Protein AF-A0A060SY91-F1 (afdb_monomer)

Secondary structure (DSSP, 8-state):
------PPPP-PPPP-------------TT---HHHHHHHHHHHHHHHHHH--SPPHHHHHHHHHHHHHHHS--HHHHHHHS------------PPP---SS----HHHHHHHHHHHHHHHHHHHH-HHHHH-HHHHHHHHHHHHSPPPHHHHHHHTT--

pLDDT: mean 75.9, std 13.78, range [42.28, 97.44]

Organism: Blastobotrys adeninivorans (NCBI:txid409370)

Foldseek 3Di:
DDDDDDDDDDDDDDDDDDDDDDDDDDDPPPPCDPVNVVVVVVVVVVVCCVVCVDDPPVRVVVVVVVVVVVVPPDVVVVVVPDPDDDDDDDDDDDDDPDDPPDDPPDPVVVVVVVVVVVVVVVVQCPDPVCVVPVVVVVVVVCVVPDDDDPVVVVVVVVPD

Structure (mmCIF, N/CA/C/O backbone):
data_AF-A0A060SY91-F1
#
_entry.id   AF-A0A060SY91-F1
#
loop_
_atom_site.group_PDB
_atom_site.id
_atom_site.type_symbol
_atom_site.label_atom_id
_atom_site.label_alt_id
_atom_site.label_comp_id
_atom_site.label_asym_id
_atom_site.label_entity_id
_atom_site.label_seq_id
_atom_site.pdbx_PDB_ins_code
_atom_site.Cartn_x
_atom_site.Cartn_y
_atom_site.Cartn_z
_atom_site.occupancy
_atom_site.B_iso_or_equiv
_atom_site.auth_seq_id
_atom_site.auth_comp_id
_atom_site.auth_asym_id
_atom_site.auth_atom_id
_atom_site.pdbx_PDB_model_num
ATOM 1 N N . MET A 1 1 ? 50.377 -2.287 -35.245 1.00 53.62 1 MET A N 1
ATOM 2 C CA . MET A 1 1 ? 49.994 -3.631 -35.733 1.00 53.62 1 MET A CA 1
ATOM 3 C C . MET A 1 1 ? 48.732 -3.513 -36.574 1.00 53.62 1 MET A C 1
ATOM 5 O O . MET A 1 1 ? 47.717 -3.080 -36.046 1.00 53.62 1 MET A O 1
ATOM 9 N N . ALA A 1 2 ? 48.807 -3.809 -37.874 1.00 53.00 2 ALA A N 1
ATOM 10 C CA . ALA A 1 2 ? 47.674 -3.697 -38.799 1.00 53.00 2 ALA A CA 1
ATOM 11 C C . ALA A 1 2 ? 46.870 -5.016 -38.864 1.00 53.00 2 ALA A C 1
ATOM 13 O O . ALA A 1 2 ? 47.478 -6.087 -38.797 1.00 53.00 2 ALA A O 1
ATOM 14 N N . PRO A 1 3 ? 45.529 -4.985 -38.992 1.00 59.88 3 PRO A N 1
ATOM 15 C CA . PRO A 1 3 ? 44.727 -6.204 -39.026 1.00 59.88 3 PRO A CA 1
ATOM 16 C C . PRO A 1 3 ? 44.742 -6.875 -40.411 1.00 59.88 3 PRO A C 1
ATOM 18 O O . PRO A 1 3 ? 44.497 -6.239 -41.436 1.00 59.88 3 PRO A O 1
ATOM 21 N N . LEU A 1 4 ? 44.973 -8.194 -40.432 1.00 60.56 4 LEU A N 1
ATOM 22 C CA . LEU A 1 4 ? 44.868 -9.037 -41.627 1.00 60.56 4 LEU A CA 1
ATOM 23 C C . LEU A 1 4 ? 43.402 -9.217 -42.055 1.00 60.56 4 LEU A C 1
ATOM 25 O O . LEU A 1 4 ? 42.620 -9.908 -41.398 1.00 60.56 4 LEU A O 1
ATOM 29 N N . ILE A 1 5 ? 43.043 -8.653 -43.207 1.00 65.50 5 ILE A N 1
ATOM 30 C CA . ILE A 1 5 ? 41.734 -8.840 -43.842 1.00 65.50 5 ILE A CA 1
ATOM 31 C C . ILE A 1 5 ? 41.766 -10.133 -44.673 1.00 65.50 5 ILE A C 1
ATOM 33 O O . ILE A 1 5 ? 42.375 -10.193 -45.740 1.00 65.50 5 ILE A O 1
ATOM 37 N N . ARG A 1 6 ? 41.091 -11.191 -44.200 1.00 63.88 6 ARG A N 1
ATOM 38 C CA . ARG A 1 6 ? 40.909 -12.441 -44.963 1.00 63.88 6 ARG A CA 1
ATOM 39 C C . ARG A 1 6 ? 39.908 -12.231 -46.105 1.00 63.88 6 ARG A C 1
ATOM 41 O O . ARG A 1 6 ? 38.703 -12.149 -45.870 1.00 63.88 6 ARG A O 1
ATOM 48 N N . LYS A 1 7 ? 40.401 -12.206 -47.346 1.00 63.91 7 LYS A N 1
ATOM 49 C CA . LYS A 1 7 ? 39.574 -12.264 -48.561 1.00 63.91 7 LYS A CA 1
ATOM 50 C C . LYS A 1 7 ? 38.962 -13.665 -48.698 1.00 63.91 7 LYS A C 1
ATOM 52 O O . LYS A 1 7 ? 39.685 -14.659 -48.724 1.00 63.91 7 LYS A O 1
ATOM 57 N N . LYS A 1 8 ? 37.632 -13.760 -48.772 1.00 62.84 8 LYS A N 1
ATOM 58 C CA . LYS A 1 8 ? 36.928 -15.015 -49.081 1.00 62.84 8 LYS A CA 1
ATOM 59 C C . LYS A 1 8 ? 36.939 -15.226 -50.596 1.00 62.84 8 LYS A C 1
ATOM 61 O O . LYS A 1 8 ? 36.469 -14.361 -51.326 1.00 62.84 8 LYS A O 1
ATOM 66 N N . LYS A 1 9 ? 37.469 -16.364 -51.054 1.00 62.25 9 LYS A N 1
ATOM 67 C CA . LYS A 1 9 ? 37.333 -16.817 -52.446 1.00 62.25 9 LYS A CA 1
ATOM 68 C C . LYS A 1 9 ? 35.871 -17.201 -52.704 1.00 62.25 9 LYS A C 1
ATOM 70 O O . LYS A 1 9 ? 35.284 -17.922 -51.897 1.00 62.25 9 LYS A O 1
ATOM 75 N N . ALA A 1 10 ? 35.302 -16.711 -53.802 1.00 58.47 10 ALA A N 1
ATOM 76 C CA . ALA A 1 10 ? 34.011 -17.168 -54.301 1.00 58.47 10 ALA A CA 1
ATOM 77 C C . ALA A 1 10 ? 34.164 -18.602 -54.831 1.00 58.47 10 ALA A C 1
ATOM 79 O O . ALA A 1 10 ? 35.148 -18.916 -55.502 1.00 58.47 10 ALA A O 1
ATOM 80 N N . ARG A 1 11 ? 33.230 -19.485 -54.475 1.00 55.44 11 ARG A N 1
ATOM 81 C CA . ARG A 1 11 ? 33.157 -20.854 -54.988 1.00 55.44 11 ARG A CA 1
ATOM 82 C C . ARG A 1 11 ? 32.346 -20.785 -56.280 1.00 55.44 11 ARG A C 1
ATOM 84 O O . ARG A 1 11 ? 31.170 -20.462 -56.204 1.00 55.44 11 ARG A O 1
ATOM 91 N N . ALA A 1 12 ? 32.996 -21.011 -57.418 1.00 60.47 12 ALA A N 1
ATOM 92 C CA . ALA A 1 12 ? 32.330 -21.111 -58.711 1.00 60.47 12 ALA A CA 1
ATOM 93 C C . ALA A 1 12 ? 31.481 -22.390 -58.777 1.00 60.47 12 ALA A C 1
ATOM 95 O O . ALA A 1 12 ? 31.844 -23.420 -58.194 1.00 60.47 12 ALA A O 1
ATOM 96 N N . ASP A 1 13 ? 30.346 -22.260 -59.451 1.00 52.91 13 ASP A N 1
ATOM 97 C CA . ASP A 1 13 ? 29.260 -23.224 -59.537 1.00 52.91 13 ASP A CA 1
ATOM 98 C C . ASP A 1 13 ? 29.695 -24.533 -60.205 1.00 52.91 13 ASP A C 1
ATOM 100 O O . ASP A 1 13 ? 30.381 -24.548 -61.227 1.00 52.91 13 ASP A O 1
ATOM 104 N N . LYS A 1 14 ? 29.304 -25.654 -59.590 1.00 54.59 14 LYS A N 1
ATOM 105 C CA . LYS A 1 14 ? 29.418 -26.978 -60.201 1.00 54.59 14 LYS A CA 1
ATOM 106 C C . LYS A 1 14 ? 28.212 -27.183 -61.108 1.00 54.59 14 LYS A C 1
ATOM 108 O O . LYS A 1 14 ? 27.078 -27.089 -60.653 1.00 54.59 14 LYS A O 1
ATOM 113 N N . THR A 1 15 ? 28.511 -27.482 -62.361 1.00 53.88 15 THR A N 1
ATOM 114 C CA . THR A 1 15 ? 27.600 -27.918 -63.412 1.00 53.88 15 THR A CA 1
ATOM 115 C C . THR A 1 15 ? 26.761 -29.123 -62.980 1.00 53.88 15 THR A C 1
ATOM 117 O O . THR A 1 15 ? 27.257 -30.060 -62.349 1.00 53.88 15 THR A O 1
ATOM 120 N N . GLU A 1 16 ? 25.475 -29.068 -63.321 1.00 56.12 16 GLU A N 1
ATOM 121 C CA . GLU A 1 16 ? 24.485 -30.115 -63.091 1.00 56.12 16 GLU A CA 1
ATOM 122 C C . GLU A 1 16 ? 24.788 -31.333 -63.974 1.00 56.12 16 GLU A C 1
ATOM 124 O O . GLU A 1 16 ? 24.732 -31.263 -65.199 1.00 56.12 16 GLU A O 1
ATOM 129 N N . ALA A 1 17 ? 25.109 -32.461 -63.343 1.00 54.09 17 ALA A N 1
ATOM 130 C CA . ALA A 1 17 ? 25.044 -33.776 -63.964 1.00 54.09 17 ALA A CA 1
ATOM 131 C C . ALA A 1 17 ? 23.906 -34.545 -63.285 1.00 54.09 17 ALA A C 1
ATOM 133 O O . ALA A 1 17 ? 23.862 -34.639 -62.056 1.00 54.09 17 ALA A O 1
ATOM 134 N N . ALA A 1 18 ? 22.970 -35.038 -64.094 1.00 58.75 18 ALA A N 1
ATOM 135 C CA . ALA A 1 18 ? 21.748 -35.704 -63.667 1.00 58.75 18 ALA A CA 1
ATOM 136 C C . ALA A 1 18 ? 22.038 -36.944 -62.801 1.00 58.75 18 ALA A C 1
ATOM 138 O O . ALA A 1 18 ? 22.667 -37.900 -63.252 1.00 58.75 18 ALA A O 1
ATOM 139 N N . VAL A 1 19 ? 21.543 -36.927 -61.561 1.00 62.78 19 VAL A N 1
ATOM 140 C CA . VAL A 1 19 ? 21.508 -38.076 -60.643 1.00 62.78 19 VAL A CA 1
ATOM 141 C C . VAL A 1 19 ? 20.036 -38.479 -60.473 1.00 62.78 19 VAL A C 1
ATOM 143 O O . VAL A 1 19 ? 19.207 -37.590 -60.265 1.00 62.78 19 VAL A O 1
ATOM 146 N N . PRO A 1 20 ? 19.672 -39.772 -60.582 1.00 60.09 20 PRO A N 1
ATOM 147 C CA . PRO A 1 20 ? 18.279 -40.206 -60.495 1.00 60.09 20 PRO A CA 1
ATOM 148 C C . PRO A 1 20 ? 17.673 -39.909 -59.117 1.00 60.09 20 PRO A C 1
ATOM 150 O O . PRO A 1 20 ? 18.327 -40.046 -58.081 1.00 60.09 20 PRO A O 1
ATOM 153 N N . ALA A 1 21 ? 16.408 -39.486 -59.127 1.00 59.88 21 ALA A N 1
ATOM 154 C CA . ALA A 1 21 ? 15.663 -39.022 -57.965 1.00 59.88 21 ALA A CA 1
ATOM 155 C C . ALA A 1 21 ? 15.479 -40.129 -56.912 1.00 59.88 21 ALA A C 1
ATOM 157 O O . ALA A 1 21 ? 14.657 -41.029 -57.067 1.00 59.88 21 ALA A O 1
ATOM 158 N N .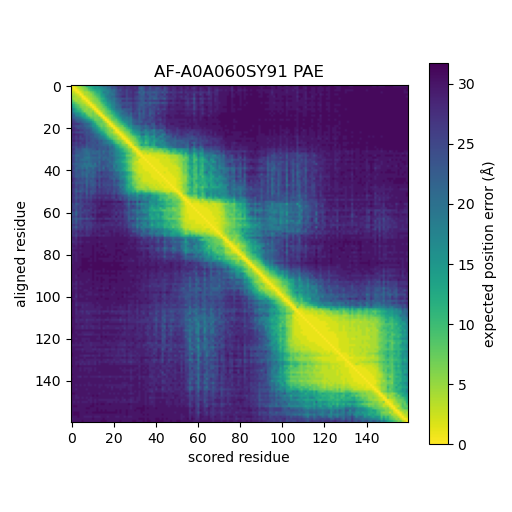 VAL A 1 22 ? 16.216 -40.025 -55.807 1.00 69.50 22 VAL A N 1
ATOM 159 C CA . VAL A 1 22 ? 15.911 -40.742 -54.563 1.00 69.50 22 VAL A CA 1
ATOM 160 C C . VAL A 1 22 ? 14.901 -39.893 -53.778 1.00 69.50 22 VAL A C 1
ATOM 162 O O . VAL A 1 22 ? 15.152 -38.696 -53.605 1.00 69.50 22 VAL A O 1
ATOM 165 N N . PRO A 1 23 ? 13.772 -40.449 -53.296 1.00 64.38 23 PRO A N 1
ATOM 166 C CA . PRO A 1 23 ? 12.808 -39.687 -52.509 1.00 64.38 23 PRO A CA 1
ATOM 167 C C . PRO A 1 23 ? 13.458 -39.230 -51.198 1.00 64.38 23 PRO A C 1
ATOM 169 O O . PRO A 1 23 ? 13.796 -40.038 -50.332 1.00 64.38 23 PRO A O 1
ATOM 172 N N . SER A 1 24 ? 13.670 -37.920 -51.062 1.00 63.12 24 SER A N 1
ATOM 173 C CA . SER A 1 24 ? 14.211 -37.324 -49.847 1.00 63.12 24 SER A CA 1
ATOM 174 C C . SER A 1 24 ? 13.142 -37.327 -48.755 1.00 63.12 24 SER A C 1
ATOM 176 O O . SER A 1 24 ? 12.049 -36.784 -48.910 1.00 63.12 24 SER A O 1
ATOM 178 N N . LEU A 1 25 ? 13.457 -37.963 -47.626 1.00 68.56 25 LEU A N 1
ATOM 179 C CA . LEU A 1 25 ? 12.655 -37.846 -46.412 1.00 68.56 25 LEU A CA 1
ATOM 180 C C . LEU A 1 25 ? 12.572 -36.364 -45.991 1.00 68.56 25 LEU A C 1
ATOM 182 O O . LEU A 1 25 ? 13.567 -35.640 -46.119 1.00 68.56 25 LEU A O 1
ATOM 186 N N . PRO A 1 26 ? 11.424 -35.892 -45.471 1.00 60.69 26 PRO A N 1
ATOM 187 C CA . PRO A 1 26 ? 11.251 -34.501 -45.077 1.00 60.69 26 PRO A CA 1
ATOM 188 C C . PRO A 1 26 ? 12.141 -34.175 -43.871 1.00 60.69 26 PRO A C 1
ATOM 190 O O . PRO A 1 26 ? 11.808 -34.463 -42.722 1.00 60.69 26 PRO A O 1
ATOM 193 N N . PHE A 1 27 ? 13.290 -33.548 -44.121 1.00 59.44 27 PHE A N 1
ATOM 194 C CA . PHE A 1 27 ? 14.077 -32.929 -43.060 1.00 59.44 27 PHE A CA 1
ATOM 195 C C . PHE A 1 27 ? 13.276 -31.754 -42.470 1.00 59.44 27 PHE A C 1
ATOM 197 O O . PHE A 1 27 ? 12.788 -30.917 -43.234 1.00 59.44 27 PHE A O 1
ATOM 204 N N . PRO A 1 28 ? 13.147 -31.632 -41.134 1.00 59.06 28 PRO A N 1
ATOM 205 C CA . PRO A 1 28 ? 12.462 -30.503 -40.522 1.00 59.06 28 PRO A CA 1
ATOM 206 C C . PRO A 1 28 ? 13.227 -29.211 -40.836 1.00 59.06 28 PRO A C 1
ATOM 208 O O . PRO A 1 28 ? 14.275 -28.919 -40.259 1.00 59.06 28 PRO A O 1
ATOM 211 N N . SER A 1 29 ? 12.680 -28.410 -41.748 1.00 57.16 29 SER A N 1
ATOM 212 C CA . SER A 1 29 ? 13.234 -27.151 -42.270 1.00 57.16 29 SER A CA 1
ATOM 213 C C . SER A 1 29 ? 13.256 -25.995 -41.252 1.00 57.16 29 SER A C 1
ATOM 215 O O . SER A 1 29 ? 13.446 -24.835 -41.609 1.00 57.16 29 SER A O 1
ATOM 217 N N . GLY A 1 30 ? 13.103 -26.290 -39.959 1.00 62.12 30 GLY A N 1
ATOM 218 C CA . GLY A 1 30 ? 12.927 -25.305 -38.892 1.00 62.12 30 GLY A CA 1
ATOM 219 C C . GLY A 1 30 ? 14.184 -24.944 -38.096 1.00 62.12 30 GLY A C 1
ATOM 220 O O . GLY A 1 30 ? 14.071 -24.286 -37.060 1.00 62.12 30 GLY A O 1
ATOM 221 N N . GLN A 1 31 ? 15.388 -25.367 -38.498 1.00 69.44 31 GLN A N 1
ATOM 222 C CA . GLN A 1 31 ? 16.590 -25.036 -37.725 1.00 69.44 31 GLN A CA 1
ATOM 223 C C . GLN A 1 31 ? 16.999 -23.573 -37.929 1.00 69.44 31 GLN A C 1
ATOM 225 O O . GLN A 1 31 ? 17.728 -23.217 -38.853 1.00 69.44 31 GLN A O 1
ATOM 230 N N . VAL A 1 32 ? 16.551 -22.707 -37.015 1.00 73.56 32 VAL A N 1
ATOM 231 C CA . VAL A 1 32 ? 16.955 -21.297 -36.969 1.00 73.56 32 VAL A CA 1
ATOM 232 C C . VAL A 1 32 ? 18.480 -21.215 -36.875 1.00 73.56 32 VAL A C 1
ATOM 234 O O . VAL A 1 32 ? 19.082 -21.572 -35.854 1.00 73.56 32 VAL A O 1
ATOM 237 N N . THR A 1 33 ? 19.111 -20.732 -37.945 1.00 84.75 33 THR A N 1
ATOM 238 C CA . THR A 1 33 ? 20.571 -20.644 -38.030 1.00 84.75 33 THR A CA 1
ATOM 239 C C . THR A 1 33 ? 21.131 -19.737 -36.932 1.00 84.75 33 THR A C 1
ATOM 241 O O . THR A 1 33 ? 20.486 -18.789 -36.473 1.00 84.75 33 THR A O 1
ATOM 244 N N . LYS A 1 34 ? 22.382 -19.979 -36.510 1.00 87.12 34 LYS A N 1
ATOM 245 C CA . LYS A 1 34 ? 23.072 -19.102 -35.541 1.00 87.12 34 LYS A CA 1
ATOM 246 C C . LYS A 1 34 ? 23.092 -17.637 -36.006 1.00 87.12 34 LYS A C 1
ATOM 248 O O . LYS A 1 34 ? 22.998 -16.737 -35.173 1.00 87.12 34 LYS A O 1
ATOM 253 N N . LYS A 1 35 ? 23.174 -17.408 -37.324 1.00 88.06 35 LYS A N 1
ATOM 254 C CA . LYS A 1 35 ? 23.105 -16.078 -37.946 1.00 88.06 35 LYS A CA 1
ATOM 255 C C . LYS A 1 35 ? 21.735 -15.431 -37.718 1.00 88.06 35 LYS A C 1
ATOM 257 O O . LYS A 1 35 ? 21.688 -14.349 -37.141 1.00 88.06 35 LYS A O 1
ATOM 262 N N . ALA A 1 36 ? 20.649 -16.139 -38.027 1.00 85.94 36 ALA A N 1
ATOM 263 C CA . ALA A 1 36 ? 19.286 -15.659 -37.794 1.00 85.94 36 ALA A CA 1
ATOM 264 C C . ALA A 1 36 ? 19.013 -15.368 -36.305 1.00 85.94 36 ALA A C 1
ATOM 266 O O . ALA A 1 36 ? 18.450 -14.330 -35.967 1.00 85.94 36 ALA A O 1
ATOM 267 N N . LYS A 1 37 ? 19.503 -16.212 -35.380 1.00 89.75 37 LYS A N 1
ATOM 268 C CA . LYS A 1 37 ? 19.396 -15.950 -33.927 1.00 89.75 37 LYS A CA 1
ATOM 269 C C . LYS A 1 37 ? 20.145 -14.684 -33.500 1.00 89.75 37 LYS A C 1
ATOM 271 O O . LYS A 1 37 ? 19.698 -13.979 -32.598 1.00 89.75 37 LYS A O 1
ATOM 276 N N . ARG A 1 38 ? 21.304 -14.403 -34.104 1.00 87.75 38 ARG A N 1
ATOM 277 C CA . ARG A 1 38 ? 22.094 -13.199 -33.805 1.00 87.75 38 ARG A CA 1
ATOM 278 C C . ARG A 1 38 ? 21.414 -11.941 -34.339 1.00 87.75 38 ARG A C 1
ATOM 280 O O . ARG A 1 38 ? 21.390 -10.936 -33.635 1.00 87.75 38 ARG A O 1
ATOM 287 N N . GLU A 1 39 ? 20.859 -12.013 -3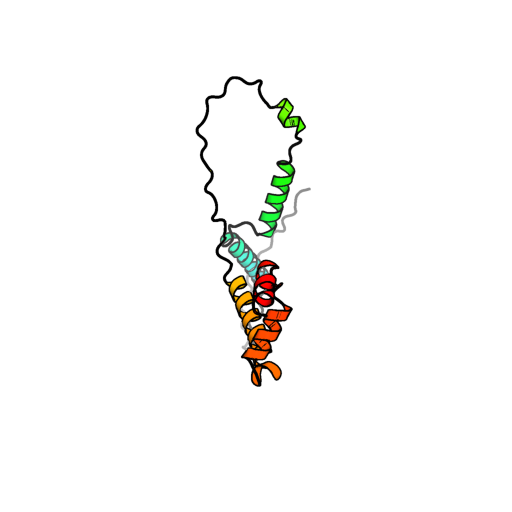5.541 1.00 90.00 39 GLU A N 1
ATOM 288 C CA . GLU A 1 39 ? 20.108 -10.918 -36.158 1.00 90.00 39 GLU A CA 1
ATOM 289 C C . GLU A 1 39 ? 18.830 -10.619 -35.372 1.00 90.00 39 GLU A C 1
ATOM 291 O O . GLU A 1 39 ? 18.634 -9.478 -34.978 1.00 90.00 39 GLU A O 1
ATOM 296 N N . ALA A 1 40 ? 18.051 -11.634 -34.990 1.00 88.06 40 ALA A N 1
ATOM 297 C CA . ALA A 1 40 ? 16.864 -11.458 -34.149 1.00 88.06 40 ALA A CA 1
ATOM 298 C C . ALA A 1 40 ? 17.179 -10.817 -32.782 1.00 88.06 40 ALA A C 1
ATOM 300 O O . ALA A 1 40 ? 16.425 -9.988 -32.277 1.00 88.06 40 ALA A O 1
ATOM 301 N N . LYS A 1 41 ? 18.321 -11.166 -32.171 1.00 91.81 41 LYS A N 1
ATOM 302 C CA . LYS A 1 41 ? 18.770 -10.529 -30.922 1.00 91.81 41 LYS A CA 1
ATOM 303 C C . LYS A 1 41 ? 19.180 -9.071 -31.128 1.00 91.81 41 LYS A C 1
ATOM 305 O O . LYS A 1 41 ? 18.894 -8.239 -30.270 1.00 91.81 41 LYS A O 1
ATOM 310 N N . SER A 1 42 ? 19.867 -8.756 -32.228 1.00 90.62 42 SER A N 1
ATOM 311 C CA . SER A 1 42 ? 20.325 -7.389 -32.496 1.00 90.62 42 SER A CA 1
ATOM 312 C C . SER A 1 42 ? 19.165 -6.465 -32.867 1.00 90.62 42 SER A C 1
ATOM 314 O O . SER A 1 42 ? 19.127 -5.327 -32.400 1.00 90.62 42 SER A O 1
ATOM 316 N N . THR A 1 43 ? 18.190 -6.960 -33.632 1.00 89.06 43 THR A N 1
ATOM 317 C CA . THR A 1 43 ? 16.973 -6.220 -33.974 1.00 89.06 43 THR A CA 1
ATOM 318 C C . THR A 1 43 ? 16.122 -5.983 -32.734 1.00 89.06 43 THR A C 1
ATOM 320 O O . THR A 1 43 ? 15.799 -4.833 -32.463 1.00 89.06 43 THR A O 1
ATOM 323 N N . ALA A 1 44 ? 15.879 -7.007 -31.907 1.00 86.62 44 ALA A N 1
ATOM 324 C CA . ALA A 1 44 ? 15.134 -6.868 -30.652 1.00 86.62 44 ALA A CA 1
ATOM 325 C C . ALA A 1 44 ? 15.781 -5.881 -29.663 1.00 86.62 44 ALA A C 1
ATOM 327 O O . ALA A 1 44 ? 15.097 -5.227 -28.877 1.00 86.62 44 ALA A O 1
ATOM 328 N N . PHE A 1 45 ? 17.111 -5.766 -29.668 1.00 84.56 45 PHE A N 1
ATOM 329 C CA . PHE A 1 45 ? 17.808 -4.771 -28.857 1.00 84.56 45 PHE A CA 1
ATOM 330 C C . PHE A 1 45 ? 17.651 -3.352 -29.422 1.00 84.56 45 PHE A C 1
ATOM 332 O O . PHE A 1 45 ? 17.392 -2.415 -28.669 1.00 84.56 45 PHE A O 1
ATOM 339 N N . ARG A 1 46 ? 17.764 -3.190 -30.745 1.00 85.00 46 ARG A N 1
ATOM 340 C CA . ARG A 1 46 ? 17.587 -1.898 -31.425 1.00 85.00 46 ARG A CA 1
ATOM 341 C C . ARG A 1 46 ? 16.157 -1.374 -31.315 1.00 85.00 46 ARG A C 1
ATOM 343 O O . ARG A 1 46 ? 15.990 -0.190 -31.048 1.00 85.00 46 ARG A O 1
ATOM 350 N N . THR A 1 47 ? 15.149 -2.236 -31.441 1.00 83.12 47 THR A N 1
ATOM 351 C CA . THR A 1 47 ? 13.743 -1.852 -31.243 1.00 83.12 47 THR A CA 1
ATOM 352 C C . THR A 1 47 ? 13.491 -1.419 -29.804 1.00 83.12 47 THR A C 1
ATOM 354 O O . THR A 1 47 ? 12.930 -0.354 -29.588 1.00 83.12 47 THR A O 1
ATOM 357 N N . ARG A 1 48 ? 14.024 -2.144 -28.809 1.00 78.56 48 ARG A N 1
ATOM 358 C CA . ARG A 1 48 ? 13.930 -1.734 -27.396 1.00 78.56 48 ARG A CA 1
ATOM 359 C C . ARG A 1 48 ? 14.559 -0.371 -27.116 1.00 78.56 48 ARG A C 1
ATOM 361 O O . ARG A 1 48 ? 14.030 0.347 -26.273 1.00 78.56 48 ARG A O 1
ATOM 368 N N . LEU A 1 49 ? 15.667 -0.031 -27.777 1.00 75.19 49 LEU A N 1
ATOM 369 C CA . LEU A 1 49 ? 16.299 1.289 -27.662 1.00 75.19 49 LEU A CA 1
ATOM 370 C C . LEU A 1 49 ? 15.512 2.385 -28.392 1.00 75.19 49 LEU A C 1
ATOM 372 O O . LEU A 1 49 ? 15.443 3.503 -27.894 1.00 75.19 49 LEU A O 1
ATOM 376 N N . ALA A 1 50 ? 14.920 2.071 -29.546 1.00 75.69 50 ALA A N 1
ATOM 377 C CA . ALA A 1 50 ? 14.104 3.011 -30.309 1.00 75.69 50 ALA A CA 1
ATOM 378 C C . ALA A 1 50 ? 12.767 3.317 -29.609 1.00 75.69 50 ALA A C 1
ATOM 380 O O . ALA A 1 50 ? 12.360 4.473 -29.548 1.00 75.69 50 ALA A O 1
ATOM 381 N N . GLU A 1 51 ? 12.119 2.301 -29.034 1.00 72.50 51 GLU A N 1
ATOM 382 C CA . GLU A 1 51 ? 10.857 2.429 -28.292 1.00 72.50 51 GLU A CA 1
ATOM 383 C C . GLU A 1 51 ? 11.062 3.042 -26.903 1.00 72.50 51 GLU A C 1
ATOM 385 O O . GLU A 1 51 ? 10.244 3.829 -26.435 1.00 72.50 51 GLU A O 1
ATOM 390 N N . ASN A 1 52 ? 12.177 2.725 -26.237 1.00 63.75 52 ASN A N 1
ATOM 391 C CA . ASN A 1 52 ? 12.522 3.306 -24.944 1.00 63.75 52 ASN A CA 1
ATOM 392 C C . ASN A 1 52 ? 13.635 4.341 -25.109 1.00 63.75 52 ASN A C 1
ATOM 394 O O . ASN A 1 52 ? 14.741 4.168 -24.600 1.00 63.75 52 ASN A O 1
ATOM 398 N N . GLN A 1 53 ? 13.303 5.474 -25.735 1.00 64.50 53 GLN A N 1
ATOM 399 C CA . GLN A 1 53 ? 14.134 6.687 -25.661 1.00 64.50 53 GLN A CA 1
ATOM 400 C C . GLN A 1 53 ? 14.294 7.197 -24.214 1.00 64.50 53 GLN A C 1
ATOM 402 O O . GLN A 1 53 ? 15.132 8.051 -23.924 1.00 64.50 53 GLN A O 1
ATOM 407 N N . SER A 1 54 ? 13.497 6.668 -23.278 1.00 69.25 54 SER A N 1
ATOM 408 C CA . SER A 1 54 ? 13.610 6.969 -21.858 1.00 69.25 54 SER A CA 1
ATOM 409 C C . SER A 1 54 ? 14.679 6.103 -21.182 1.00 69.25 54 SER A C 1
ATOM 411 O O . SER A 1 54 ? 14.673 4.872 -21.224 1.00 69.25 54 SER A O 1
ATOM 413 N N . ILE A 1 55 ? 15.616 6.780 -20.524 1.00 72.56 55 ILE A N 1
ATOM 414 C CA . ILE A 1 55 ? 16.653 6.182 -19.685 1.00 72.56 55 ILE A CA 1
ATOM 415 C C . ILE A 1 55 ? 16.008 5.198 -18.695 1.00 72.56 55 ILE A C 1
ATOM 417 O O . ILE A 1 55 ? 15.022 5.520 -18.028 1.00 72.56 55 ILE A O 1
ATOM 421 N N . SER A 1 56 ? 16.588 4.001 -18.547 1.00 83.00 56 SER A N 1
ATOM 422 C CA . SER A 1 56 ? 16.076 3.019 -17.583 1.00 83.00 56 SER A CA 1
ATOM 423 C C . SER A 1 56 ? 15.984 3.616 -16.171 1.00 83.00 56 SER A C 1
ATOM 425 O O . SER A 1 56 ? 16.850 4.384 -15.741 1.00 83.00 56 SER A O 1
ATOM 427 N N . LYS A 1 57 ? 14.972 3.215 -15.389 1.00 82.00 57 LYS A N 1
ATOM 428 C CA . LYS A 1 57 ? 14.774 3.717 -14.012 1.00 82.00 57 LYS A CA 1
ATOM 429 C C . LYS A 1 57 ? 16.038 3.598 -13.144 1.00 82.00 57 LYS A C 1
ATOM 431 O O . LYS A 1 57 ? 16.282 4.458 -12.303 1.00 82.00 57 LYS A O 1
ATOM 436 N N . SER A 1 58 ? 16.848 2.555 -13.342 1.00 86.69 58 SER A N 1
ATOM 437 C CA . SER A 1 58 ? 18.123 2.365 -12.632 1.00 86.69 58 SER A CA 1
ATOM 438 C C . SER A 1 58 ? 19.180 3.390 -13.058 1.00 86.69 58 SER A C 1
ATOM 440 O O . SER A 1 58 ? 19.808 4.018 -12.204 1.00 86.69 58 SER A O 1
ATOM 442 N N . ALA A 1 59 ? 19.331 3.629 -14.362 1.00 88.00 59 ALA A N 1
ATOM 443 C CA . ALA A 1 59 ? 20.249 4.638 -14.882 1.00 88.00 59 ALA A CA 1
ATOM 444 C C . ALA A 1 59 ? 19.838 6.061 -14.452 1.00 88.00 59 ALA A C 1
ATOM 446 O O . ALA A 1 59 ? 20.694 6.828 -14.010 1.00 88.00 59 ALA A O 1
ATOM 447 N N . GLN A 1 60 ? 18.536 6.371 -14.439 1.00 86.81 60 GLN A N 1
ATOM 448 C CA . GLN A 1 60 ? 18.004 7.635 -13.913 1.00 86.81 60 GLN A CA 1
ATOM 449 C C . GLN A 1 60 ? 18.355 7.811 -12.424 1.00 86.81 60 GLN A C 1
ATOM 451 O O . GLN A 1 60 ? 18.848 8.85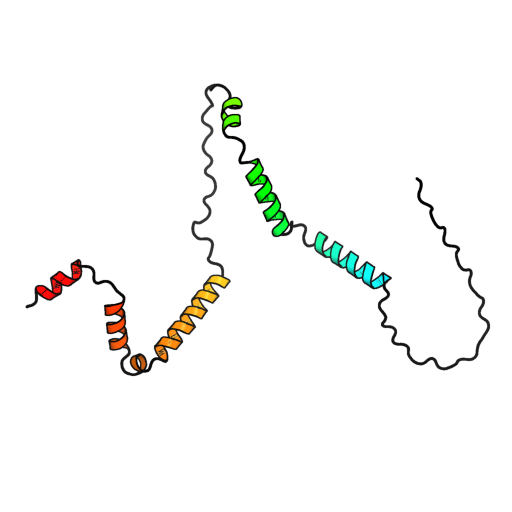8 -12.008 1.00 86.81 60 GLN A O 1
ATOM 456 N N . ARG A 1 61 ? 18.164 6.762 -11.607 1.00 92.06 61 ARG A N 1
ATOM 457 C CA . ARG A 1 61 ? 18.516 6.779 -10.175 1.00 92.06 61 ARG A CA 1
ATOM 458 C C . ARG A 1 61 ? 20.011 7.007 -9.957 1.00 92.06 61 ARG A C 1
ATOM 460 O O . ARG A 1 61 ? 20.377 7.784 -9.080 1.00 92.06 61 ARG A O 1
ATOM 467 N N . ARG A 1 62 ? 20.870 6.357 -10.748 1.00 91.56 62 ARG A N 1
ATOM 468 C CA . ARG A 1 62 ? 22.329 6.539 -10.682 1.00 91.56 62 ARG A CA 1
ATOM 469 C C . ARG A 1 62 ? 22.736 7.969 -11.055 1.00 91.56 62 ARG A C 1
ATOM 471 O O . ARG A 1 62 ? 23.526 8.563 -10.329 1.00 91.56 62 ARG A O 1
ATOM 478 N N . ARG A 1 63 ? 22.156 8.540 -12.118 1.00 90.31 63 ARG A N 1
ATOM 479 C CA . ARG A 1 63 ? 22.392 9.936 -12.533 1.00 90.31 63 ARG A CA 1
ATOM 480 C C . ARG A 1 63 ? 22.005 10.924 -11.432 1.00 90.31 63 ARG A C 1
ATOM 482 O O . ARG A 1 63 ? 22.821 11.759 -11.062 1.00 90.31 63 ARG A O 1
ATOM 489 N N . ASN A 1 64 ? 20.820 10.761 -10.843 1.00 90.25 64 ASN A N 1
ATOM 490 C CA . ASN A 1 64 ? 20.344 11.636 -9.769 1.00 90.25 64 ASN A CA 1
ATOM 491 C C . ASN A 1 64 ? 21.214 11.541 -8.508 1.00 90.25 64 ASN A C 1
ATOM 493 O O . ASN A 1 64 ? 21.425 12.547 -7.842 1.00 90.25 64 ASN A O 1
ATOM 497 N 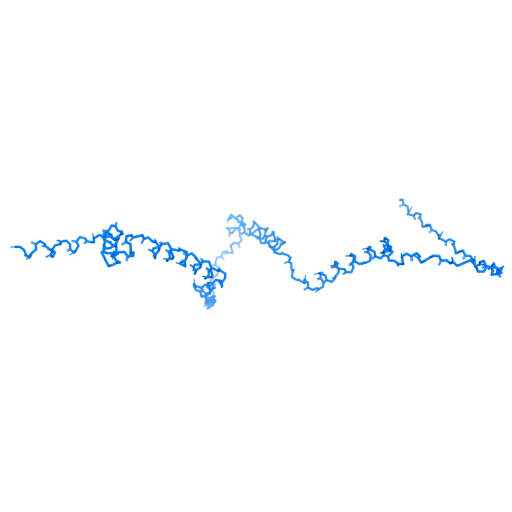N . ARG A 1 65 ? 21.732 10.351 -8.167 1.00 91.88 65 ARG A N 1
ATOM 498 C CA . ARG A 1 65 ? 22.670 10.194 -7.040 1.00 91.88 65 ARG A CA 1
ATOM 499 C C . ARG A 1 65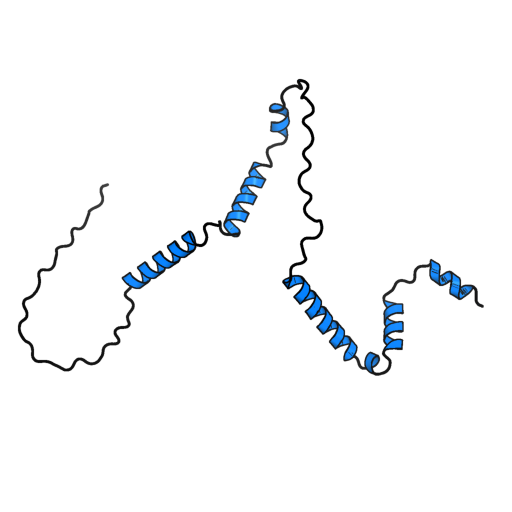 ? 23.974 10.955 -7.281 1.00 91.88 65 ARG A C 1
ATOM 501 O O . ARG A 1 65 ? 24.388 11.687 -6.396 1.00 91.88 65 ARG A O 1
ATOM 508 N N . LYS A 1 66 ? 24.560 10.839 -8.478 1.00 90.81 66 LYS A N 1
ATOM 509 C CA . LYS A 1 66 ? 25.774 11.586 -8.854 1.00 90.81 66 LYS A CA 1
ATOM 510 C C . LYS A 1 66 ? 25.549 13.098 -8.872 1.00 90.81 66 LYS A C 1
ATOM 512 O O . LYS A 1 66 ? 26.378 13.856 -8.401 1.00 90.81 66 LYS A O 1
ATOM 517 N N . GLN A 1 67 ? 24.409 13.548 -9.392 1.00 85.75 67 GLN A N 1
ATOM 518 C CA . GLN A 1 67 ? 24.068 14.970 -9.366 1.00 85.75 67 GLN A CA 1
ATOM 519 C C . GLN A 1 67 ? 23.920 15.481 -7.934 1.00 85.75 67 GLN A C 1
ATOM 521 O O . GLN A 1 67 ? 24.440 16.542 -7.623 1.00 85.75 67 GLN A O 1
ATOM 526 N N . LYS A 1 68 ? 23.272 14.714 -7.049 1.00 85.56 68 LYS A N 1
ATOM 527 C CA . LYS A 1 68 ? 23.162 15.068 -5.629 1.00 85.56 68 LYS A CA 1
ATOM 528 C C . LYS A 1 68 ? 24.520 15.131 -4.935 1.00 85.56 68 LYS A C 1
ATOM 530 O O . LYS A 1 68 ? 24.738 16.085 -4.207 1.00 85.56 68 LYS A O 1
ATOM 535 N N . SER A 1 69 ? 25.418 14.173 -5.174 1.00 80.62 69 SER A N 1
ATOM 536 C CA . SER A 1 69 ? 26.767 14.223 -4.591 1.00 80.62 69 SER A CA 1
ATOM 537 C C . SER A 1 69 ? 27.579 15.408 -5.112 1.00 80.62 69 SER A C 1
ATOM 539 O O . SER A 1 69 ? 28.310 16.016 -4.349 1.00 80.62 69 SER A O 1
ATOM 541 N N . ASN A 1 70 ? 27.418 15.778 -6.385 1.00 79.25 70 ASN A N 1
ATOM 542 C CA . ASN A 1 70 ? 28.108 16.934 -6.962 1.00 79.25 70 ASN A CA 1
ATOM 543 C C . ASN A 1 70 ? 27.512 18.274 -6.492 1.00 79.25 70 ASN A C 1
ATOM 545 O O . ASN A 1 70 ? 28.223 19.266 -6.422 1.00 79.25 70 ASN A O 1
ATOM 549 N N . LEU A 1 71 ? 26.208 18.308 -6.189 1.00 69.12 71 LEU A N 1
ATOM 550 C CA . LEU A 1 71 ? 25.498 19.479 -5.658 1.00 69.12 71 LEU A CA 1
ATOM 551 C C . LEU A 1 71 ? 25.667 19.654 -4.147 1.00 69.12 71 LEU A C 1
ATOM 553 O O . LEU A 1 71 ? 25.363 20.724 -3.635 1.00 69.12 71 LEU A O 1
ATOM 557 N N . GLN A 1 72 ? 26.172 18.647 -3.431 1.00 70.94 72 GLN A N 1
ATOM 558 C CA . GLN A 1 72 ? 26.668 18.799 -2.057 1.00 70.94 72 GLN A CA 1
ATOM 559 C C . GLN A 1 72 ? 28.010 19.552 -2.032 1.00 70.94 72 GLN A C 1
ATOM 561 O O . GLN A 1 72 ? 28.889 19.221 -1.240 1.00 70.94 72 GLN A O 1
ATOM 566 N N . GLY A 1 73 ? 28.171 20.536 -2.924 1.00 63.66 73 GLY A N 1
ATOM 567 C CA . GLY A 1 73 ? 29.329 21.410 -2.991 1.00 63.66 73 GLY A CA 1
ATOM 568 C C . GLY A 1 73 ? 29.694 21.924 -1.603 1.00 63.66 73 GLY A C 1
ATOM 569 O O . GLY A 1 73 ? 28.830 22.193 -0.766 1.00 63.66 73 GLY A O 1
ATOM 570 N N . ASN A 1 74 ? 30.999 21.973 -1.366 1.00 63.16 74 ASN A N 1
ATOM 571 C CA . ASN A 1 74 ? 31.603 22.331 -0.097 1.00 63.16 74 ASN A CA 1
ATOM 572 C C . ASN A 1 74 ? 31.086 23.719 0.318 1.00 63.16 74 ASN A C 1
ATOM 574 O O . ASN A 1 74 ? 31.278 24.677 -0.422 1.00 63.16 74 ASN A O 1
ATOM 578 N N . ILE A 1 75 ? 30.425 23.840 1.475 1.00 65.00 75 ILE A N 1
ATOM 579 C CA . ILE A 1 75 ? 29.833 25.110 1.948 1.00 65.00 75 ILE A CA 1
ATOM 580 C C . ILE A 1 75 ? 30.875 26.245 1.973 1.00 65.00 75 ILE A C 1
ATOM 582 O O . ILE A 1 75 ? 30.527 27.403 1.773 1.00 65.00 75 ILE A O 1
ATOM 586 N N . GLY A 1 76 ? 32.159 25.913 2.143 1.00 67.81 76 GLY A N 1
ATOM 587 C CA . GLY A 1 76 ? 33.260 26.878 2.080 1.00 67.81 76 GLY A CA 1
ATOM 588 C C . GLY A 1 76 ? 33.447 27.564 0.719 1.00 67.81 76 GLY A C 1
ATOM 589 O O . GLY A 1 76 ? 33.918 28.693 0.685 1.00 67.81 76 GLY A O 1
ATOM 590 N N . ASP A 1 77 ? 33.033 26.942 -0.388 1.00 68.00 77 ASP A N 1
ATOM 591 C CA . ASP A 1 77 ? 33.135 27.523 -1.739 1.00 68.00 77 ASP A CA 1
ATOM 592 C C . ASP A 1 77 ? 32.087 28.630 -1.966 1.00 68.00 77 ASP A C 1
ATOM 594 O O . ASP A 1 77 ? 32.303 29.581 -2.714 1.00 68.00 77 ASP A O 1
ATOM 598 N N . LEU A 1 78 ? 30.965 28.568 -1.240 1.00 67.69 78 LEU A N 1
ATOM 599 C CA . LEU A 1 78 ? 29.920 29.597 -1.265 1.00 67.69 78 LEU A CA 1
ATOM 600 C C . LEU A 1 78 ? 30.371 30.901 -0.598 1.00 67.69 78 LEU A C 1
ATOM 602 O O . LEU A 1 78 ? 29.868 31.960 -0.948 1.00 67.69 78 LEU A O 1
ATOM 606 N N . LEU A 1 79 ? 31.320 30.840 0.340 1.00 66.19 79 LEU A N 1
ATOM 607 C CA . LEU A 1 79 ? 31.878 32.037 0.979 1.00 66.19 79 LEU A CA 1
ATOM 608 C C . LEU A 1 79 ? 32.936 32.729 0.111 1.00 66.19 79 LEU A C 1
ATOM 610 O O . LEU A 1 79 ? 33.168 33.918 0.285 1.00 66.19 79 LEU A O 1
ATOM 614 N N . LEU A 1 80 ? 33.557 32.005 -0.826 1.00 67.06 80 LEU A N 1
ATOM 615 C CA . LEU A 1 80 ? 34.557 32.551 -1.752 1.00 67.06 80 LEU A CA 1
ATOM 616 C C . LEU A 1 80 ? 33.934 33.087 -3.046 1.00 67.06 80 LEU A C 1
ATOM 618 O O . LEU A 1 80 ? 34.524 33.930 -3.713 1.00 67.06 80 LEU A O 1
ATOM 622 N N . THR A 1 81 ? 32.753 32.584 -3.411 1.00 65.25 81 THR A N 1
ATOM 623 C CA . THR A 1 81 ? 32.054 32.930 -4.658 1.00 65.25 81 THR A CA 1
ATOM 624 C C . THR A 1 81 ? 30.906 33.915 -4.467 1.00 65.25 81 THR A C 1
ATOM 626 O O . THR A 1 81 ? 30.314 34.331 -5.463 1.00 65.25 81 THR A O 1
ATOM 629 N N . LEU A 1 82 ? 30.579 34.305 -3.227 1.00 67.31 82 LEU A N 1
ATOM 630 C CA . LEU A 1 82 ? 29.623 35.382 -2.984 1.00 67.31 82 LEU A CA 1
ATOM 631 C C . LEU A 1 82 ? 30.294 36.723 -3.333 1.00 67.31 82 LEU A C 1
ATOM 633 O O . LEU A 1 82 ? 31.243 37.103 -2.648 1.00 67.31 82 LEU A O 1
ATOM 637 N N . PRO A 1 83 ? 29.839 37.445 -4.374 1.00 66.25 83 PRO A N 1
ATOM 638 C CA . PRO A 1 83 ? 30.312 38.800 -4.607 1.00 66.25 83 PRO A CA 1
ATOM 639 C C . PRO A 1 83 ? 29.907 39.682 -3.420 1.00 66.25 83 PRO A C 1
ATOM 641 O O . PRO A 1 83 ? 28.801 39.544 -2.887 1.00 66.25 83 PRO A O 1
ATOM 644 N N . GLU A 1 84 ? 30.814 40.568 -3.003 1.00 66.69 84 GLU A N 1
ATOM 645 C CA . GLU A 1 84 ? 30.517 41.629 -2.040 1.00 66.69 84 GLU A CA 1
ATOM 646 C C . GLU A 1 84 ? 29.264 42.384 -2.504 1.00 66.69 84 GLU A C 1
ATOM 648 O O . GLU A 1 84 ? 29.098 42.686 -3.685 1.00 66.69 84 GLU A O 1
ATOM 653 N N . VAL A 1 85 ? 28.325 42.567 -1.580 1.00 58.31 85 VAL A N 1
ATOM 654 C CA . VAL A 1 85 ? 26.931 42.913 -1.865 1.00 58.31 85 VAL A CA 1
ATOM 655 C C . VAL A 1 85 ? 26.835 44.309 -2.486 1.00 58.31 85 VAL A C 1
ATOM 657 O O . VAL A 1 85 ? 26.781 45.304 -1.772 1.00 58.31 85 VAL A O 1
ATOM 660 N N . GLU A 1 86 ? 26.735 44.384 -3.812 1.00 61.28 86 GLU A N 1
ATOM 661 C CA . GLU A 1 86 ? 26.059 45.495 -4.479 1.00 61.28 86 GLU A CA 1
ATOM 662 C C . GLU A 1 86 ? 24.551 45.212 -4.502 1.00 61.28 86 GLU A C 1
ATOM 664 O O . GLU A 1 86 ? 24.102 44.100 -4.790 1.00 61.28 86 GLU A O 1
ATOM 669 N N . GLU A 1 87 ? 23.766 46.221 -4.135 1.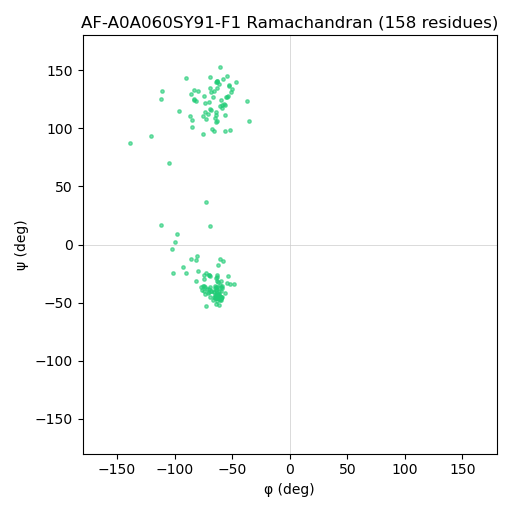00 64.69 87 GLU A N 1
ATOM 670 C CA . GLU A 1 87 ? 22.325 46.167 -3.891 1.00 64.69 87 GLU A CA 1
ATOM 671 C C . GLU A 1 87 ? 21.542 45.540 -5.061 1.00 64.69 87 GLU A C 1
ATOM 673 O O . GLU A 1 87 ? 21.207 46.175 -6.065 1.00 64.69 87 GLU A O 1
ATOM 678 N N . LEU A 1 88 ? 21.207 44.255 -4.927 1.00 58.19 88 LEU A N 1
ATOM 679 C CA . LEU A 1 88 ? 20.424 43.542 -5.926 1.00 58.19 88 LEU A CA 1
ATOM 680 C C . LEU A 1 88 ? 18.951 43.953 -5.838 1.00 58.19 88 LEU A C 1
ATOM 682 O O . LEU A 1 88 ? 18.228 43.594 -4.905 1.00 58.19 88 LEU A O 1
ATOM 686 N N . LYS A 1 89 ? 18.509 44.676 -6.875 1.00 61.19 89 LYS A N 1
ATOM 687 C CA . LYS A 1 89 ? 17.105 44.952 -7.213 1.00 61.19 89 LYS A CA 1
ATOM 688 C C . LYS A 1 89 ? 16.233 43.730 -6.924 1.00 61.19 89 LYS A C 1
ATOM 690 O O . LYS A 1 89 ? 16.462 42.652 -7.474 1.00 61.19 89 LYS A O 1
ATOM 695 N N . GLN A 1 90 ? 15.214 43.933 -6.092 1.00 61.00 90 GLN A N 1
ATOM 696 C CA . GLN A 1 90 ? 14.231 42.927 -5.702 1.00 61.00 90 GLN A CA 1
ATOM 697 C C . GLN A 1 90 ? 13.556 42.336 -6.948 1.00 61.00 90 GLN A C 1
ATOM 699 O O . GLN A 1 90 ? 12.636 42.920 -7.519 1.00 61.00 90 GLN A O 1
ATOM 704 N N . GLN A 1 91 ? 14.024 41.175 -7.399 1.00 67.00 91 GLN A N 1
ATOM 705 C CA . GLN A 1 91 ? 13.318 40.414 -8.420 1.00 67.00 91 GLN A CA 1
ATOM 706 C C . GLN A 1 91 ? 12.098 39.757 -7.774 1.00 67.00 91 GLN A C 1
ATOM 708 O O . GLN A 1 91 ? 12.206 39.101 -6.736 1.00 67.00 91 GLN A O 1
ATOM 713 N N . ALA A 1 92 ? 10.929 39.959 -8.382 1.00 65.31 92 ALA A N 1
ATOM 714 C CA . ALA A 1 92 ? 9.663 39.434 -7.893 1.00 65.31 92 ALA A CA 1
ATOM 715 C C . ALA A 1 92 ? 9.727 37.907 -7.723 1.00 65.31 92 ALA A C 1
ATOM 717 O O . ALA A 1 92 ? 10.081 37.165 -8.643 1.00 65.31 92 ALA A O 1
ATOM 718 N N . PHE A 1 93 ? 9.377 37.439 -6.526 1.00 76.12 93 PHE A N 1
ATOM 719 C CA . PHE A 1 93 ? 9.379 36.028 -6.167 1.00 76.12 93 PHE A CA 1
ATOM 720 C C . PHE A 1 93 ? 8.347 35.255 -7.001 1.00 76.12 93 PHE A C 1
ATOM 722 O O . PHE A 1 93 ? 7.140 35.374 -6.794 1.00 76.12 93 PHE A O 1
ATOM 729 N N . VAL A 1 94 ? 8.814 34.422 -7.934 1.00 73.62 94 VAL A N 1
ATOM 730 C CA . VAL A 1 94 ? 7.948 33.488 -8.665 1.00 73.62 94 VAL A CA 1
ATOM 731 C C . VAL A 1 94 ? 7.781 32.222 -7.824 1.00 73.62 94 VAL A C 1
ATOM 733 O O . VAL A 1 94 ? 8.664 31.359 -7.777 1.00 73.62 94 VAL A O 1
ATOM 736 N N . ALA A 1 95 ? 6.643 32.108 -7.136 1.00 78.81 95 ALA A N 1
ATOM 737 C CA . ALA A 1 95 ? 6.306 30.930 -6.345 1.00 78.81 95 ALA A CA 1
ATOM 738 C C . ALA A 1 95 ? 6.255 29.678 -7.238 1.00 78.81 95 ALA A C 1
ATOM 740 O O . ALA A 1 95 ? 5.521 29.612 -8.226 1.00 78.81 95 ALA A O 1
ATOM 741 N N . LYS A 1 96 ? 7.041 28.654 -6.886 1.00 76.50 96 LYS A N 1
ATOM 742 C CA . LYS A 1 96 ? 7.011 27.360 -7.581 1.00 76.50 96 LYS A CA 1
ATOM 743 C C . LYS A 1 96 ? 5.626 26.723 -7.406 1.00 76.50 96 LYS A C 1
ATOM 745 O O . LYS A 1 96 ? 5.090 26.777 -6.298 1.00 76.50 96 LYS A O 1
ATOM 750 N N . PRO A 1 97 ? 5.067 26.066 -8.439 1.00 73.44 97 PRO A N 1
ATOM 751 C CA . PRO A 1 97 ? 3.765 25.423 -8.330 1.00 73.44 97 PRO A CA 1
ATOM 752 C C . PRO A 1 97 ? 3.800 24.371 -7.218 1.00 73.44 97 PRO A C 1
ATOM 754 O O . PRO A 1 97 ? 4.563 23.399 -7.273 1.00 73.44 97 PRO A O 1
ATOM 757 N N . VAL A 1 98 ? 2.981 24.595 -6.190 1.00 74.44 98 VAL A N 1
ATOM 758 C CA . VAL A 1 98 ? 2.809 23.681 -5.063 1.00 74.44 98 VAL A CA 1
ATOM 759 C C . VAL A 1 98 ? 2.202 22.401 -5.620 1.00 74.44 98 VAL A C 1
ATOM 761 O O . VAL A 1 98 ? 1.088 22.394 -6.143 1.00 74.44 98 VAL A O 1
ATOM 764 N N . ARG A 1 99 ? 2.952 21.297 -5.562 1.00 70.88 99 ARG A N 1
ATOM 765 C CA . ARG A 1 99 ? 2.387 19.987 -5.898 1.00 70.88 99 ARG A CA 1
ATOM 766 C C . ARG A 1 99 ? 1.251 19.708 -4.914 1.00 70.88 99 ARG A C 1
ATOM 768 O O . ARG A 1 99 ? 1.446 19.965 -3.725 1.00 70.88 99 ARG A O 1
ATOM 775 N N . PRO A 1 100 ? 0.107 19.165 -5.362 1.00 69.56 100 PRO A N 1
ATOM 776 C CA . PRO A 1 100 ? -0.963 18.811 -4.443 1.00 69.56 100 PRO A CA 1
ATOM 777 C C . PRO A 1 100 ? -0.394 17.883 -3.370 1.00 69.56 100 PRO A C 1
ATOM 779 O O . PRO A 1 100 ? 0.247 16.877 -3.686 1.00 69.56 100 PRO A O 1
ATOM 782 N N . LEU A 1 101 ? -0.618 18.254 -2.107 1.00 66.25 101 LEU A N 1
ATOM 783 C CA . LEU A 1 101 ? -0.076 17.593 -0.916 1.00 66.25 101 LEU A CA 1
ATOM 784 C C . LEU A 1 101 ? -0.472 16.107 -0.831 1.00 66.25 101 LEU A C 1
ATOM 786 O O . LEU A 1 101 ? 0.129 15.339 -0.087 1.00 66.25 101 LEU A O 1
ATOM 790 N N . ASN A 1 102 ? -1.457 15.693 -1.629 1.00 62.59 102 ASN A N 1
ATOM 791 C CA . ASN A 1 102 ? -1.949 14.333 -1.688 1.00 62.59 102 ASN A CA 1
ATOM 792 C C . ASN A 1 102 ? -1.791 13.775 -3.116 1.00 62.59 102 ASN A C 1
ATOM 794 O O . ASN A 1 102 ? -2.657 14.001 -3.970 1.00 62.59 102 ASN A O 1
ATOM 798 N N . PRO A 1 103 ? -0.682 13.081 -3.440 1.00 65.31 103 PRO A N 1
ATOM 799 C CA . PRO A 1 103 ? -0.585 12.382 -4.712 1.00 65.31 103 PRO A CA 1
ATOM 800 C C . PRO A 1 103 ? -1.706 11.345 -4.741 1.00 65.31 103 PRO A C 1
ATOM 802 O O . PRO A 1 103 ? -1.736 10.487 -3.863 1.00 65.31 103 PRO A O 1
ATOM 805 N N . LYS A 1 104 ? -2.626 11.444 -5.717 1.00 66.25 104 LYS A N 1
ATOM 806 C CA . LYS A 1 104 ? -3.764 10.523 -5.903 1.00 66.25 104 LYS A CA 1
ATOM 807 C C . LYS A 1 104 ? -3.329 9.109 -5.528 1.00 66.25 104 LYS A C 1
ATOM 809 O O . LYS A 1 104 ? -2.505 8.522 -6.238 1.00 66.25 104 LYS A O 1
ATOM 814 N N . ALA A 1 105 ? -3.797 8.621 -4.375 1.00 62.94 105 ALA A N 1
ATOM 815 C CA . ALA A 1 105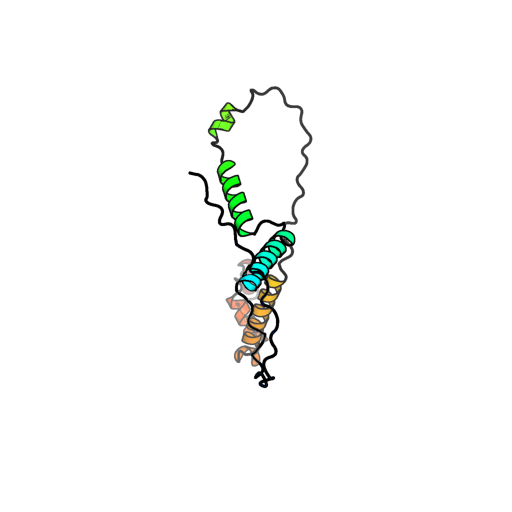 ? -3.286 7.385 -3.810 1.00 62.94 105 ALA A CA 1
ATOM 816 C C . ALA A 1 105 ? -3.391 6.289 -4.879 1.00 62.94 105 ALA A C 1
ATOM 818 O O . ALA A 1 105 ? -4.408 6.144 -5.561 1.00 62.94 105 ALA A O 1
ATOM 819 N N . SER A 1 106 ? -2.280 5.594 -5.126 1.00 76.75 106 SER A N 1
ATOM 820 C CA . SER A 1 106 ? -2.179 4.668 -6.254 1.00 76.75 106 SER A CA 1
ATOM 821 C C . SER A 1 106 ? -3.346 3.678 -6.216 1.00 76.75 106 SER A C 1
ATOM 823 O O . SER A 1 106 ? -3.652 3.138 -5.153 1.00 76.75 106 SER A O 1
ATOM 825 N N . SER A 1 107 ? -3.985 3.400 -7.358 1.00 78.75 107 SER A N 1
ATOM 826 C CA . SER A 1 107 ? -5.060 2.393 -7.455 1.00 78.75 107 SER A CA 1
ATOM 827 C C . SER A 1 107 ? -4.660 1.059 -6.798 1.00 78.75 107 SER A C 1
ATOM 829 O O . SER A 1 107 ? -5.469 0.416 -6.138 1.00 78.75 107 SER A O 1
ATOM 831 N N . LYS A 1 108 ? -3.375 0.686 -6.873 1.00 82.19 108 LYS A N 1
ATOM 832 C CA . LYS A 1 108 ? -2.825 -0.507 -6.208 1.00 82.19 108 LYS A CA 1
ATOM 833 C C . LYS A 1 108 ? -2.881 -0.432 -4.678 1.00 82.19 108 LYS A C 1
ATOM 835 O O . LYS A 1 108 ? -3.143 -1.442 -4.037 1.00 82.19 108 LYS A O 1
ATOM 840 N N . SER A 1 109 ? -2.645 0.748 -4.106 1.00 83.50 109 SER A N 1
ATOM 841 C CA . SER A 1 109 ? -2.740 0.972 -2.660 1.00 83.50 109 SER A CA 1
ATOM 842 C C . SER A 1 109 ? -4.178 0.811 -2.185 1.00 83.50 109 SER A C 1
ATOM 844 O O . SER A 1 109 ? -4.418 0.096 -1.221 1.00 83.50 109 SER A O 1
ATOM 846 N N . HIS A 1 110 ? -5.136 1.400 -2.905 1.00 86.25 110 HIS A N 1
ATOM 847 C CA . HIS A 1 110 ? -6.558 1.248 -2.596 1.00 86.25 110 HIS A CA 1
ATOM 848 C C . HIS A 1 110 ? -6.994 -0.213 -2.654 1.00 86.25 110 HIS A C 1
ATOM 850 O O . HIS A 1 110 ? -7.620 -0.690 -1.718 1.00 86.25 110 HIS A O 1
ATOM 856 N N . LYS A 1 111 ? -6.588 -0.952 -3.695 1.00 91.56 111 LYS A N 1
ATOM 857 C CA . LYS A 1 111 ? -6.878 -2.390 -3.797 1.00 91.56 111 LYS A CA 1
ATOM 858 C C . LYS A 1 111 ? -6.373 -3.172 -2.585 1.00 91.56 111 LYS A C 1
ATOM 860 O O . LYS A 1 111 ? -7.097 -4.019 -2.085 1.00 91.56 111 LYS A O 1
ATOM 865 N N . LYS A 1 112 ? -5.167 -2.862 -2.095 1.00 93.94 112 LYS A N 1
ATOM 866 C CA . LYS A 1 112 ? -4.598 -3.513 -0.906 1.00 93.94 112 LYS A CA 1
ATOM 867 C C . LYS A 1 112 ? -5.351 -3.152 0.377 1.00 93.94 112 LYS A C 1
ATOM 869 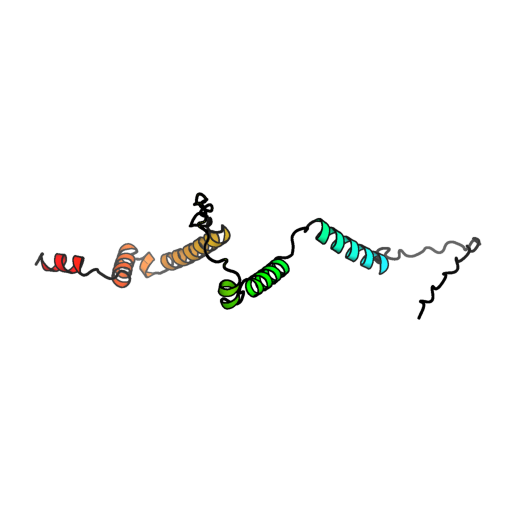O O . LYS A 1 112 ? -5.549 -4.003 1.232 1.00 93.94 112 LYS A O 1
ATOM 874 N N . VAL A 1 113 ? -5.762 -1.893 0.525 1.00 93.62 113 VAL A N 1
ATOM 875 C CA . VAL A 1 113 ? -6.578 -1.472 1.674 1.00 93.62 113 VAL A CA 1
ATOM 876 C C . VAL A 1 113 ? -7.923 -2.193 1.651 1.00 93.62 113 VAL A C 1
ATOM 878 O O . VAL A 1 113 ? -8.312 -2.761 2.662 1.00 93.62 113 VAL A O 1
ATOM 881 N N . VAL A 1 114 ? -8.579 -2.246 0.490 1.00 95.31 114 VAL A N 1
ATOM 882 C CA . VAL A 1 114 ? -9.863 -2.934 0.313 1.00 95.31 114 VAL A CA 1
ATOM 883 C C . VAL A 1 114 ? -9.737 -4.432 0.584 1.00 95.31 114 VAL A C 1
ATOM 885 O O . VAL A 1 114 ? -10.558 -4.963 1.320 1.00 95.31 114 VAL A O 1
ATOM 888 N N . SER A 1 115 ? -8.709 -5.113 0.063 1.00 95.88 115 SER A N 1
ATOM 889 C CA . SER A 1 115 ? -8.515 -6.546 0.336 1.00 95.88 115 SER A CA 1
ATOM 890 C C . SER A 1 115 ? -8.333 -6.812 1.827 1.00 95.88 115 SER A C 1
ATOM 892 O O . SER A 1 115 ? -9.022 -7.652 2.391 1.00 95.88 115 SER A O 1
ATOM 894 N N . ASN A 1 116 ? -7.477 -6.026 2.485 1.00 97.25 116 ASN A N 1
ATOM 895 C CA . ASN A 1 116 ? -7.250 -6.156 3.920 1.00 97.25 116 ASN A CA 1
ATOM 896 C C . ASN A 1 116 ? -8.523 -5.880 4.734 1.00 97.25 116 ASN A C 1
ATOM 898 O O . ASN A 1 116 ? -8.694 -6.440 5.814 1.00 97.25 116 ASN A O 1
ATOM 902 N N . GLU A 1 117 ? -9.394 -4.988 4.260 1.00 96.75 117 GLU A N 1
ATOM 903 C CA . GLU A 1 117 ? -10.653 -4.681 4.934 1.00 96.75 117 GLU A CA 1
ATOM 904 C C . GLU A 1 117 ? -11.685 -5.791 4.761 1.00 96.75 117 GLU A C 1
ATOM 906 O O . GLU A 1 117 ? -12.339 -6.161 5.730 1.00 96.75 117 GLU A O 1
ATOM 911 N N . ILE A 1 118 ? -11.763 -6.387 3.569 1.00 97.44 118 ILE A N 1
ATOM 912 C CA . ILE A 1 118 ? -12.586 -7.574 3.314 1.00 97.44 118 ILE A CA 1
ATOM 913 C C . ILE A 1 118 ? -12.143 -8.726 4.222 1.00 97.44 118 ILE A C 1
ATOM 915 O O . ILE A 1 118 ? -12.982 -9.348 4.869 1.00 97.44 118 ILE A O 1
ATOM 919 N N . ASP A 1 119 ? -10.837 -8.976 4.332 1.00 97.44 119 ASP A N 1
ATOM 920 C CA . ASP A 1 119 ? -10.300 -10.039 5.190 1.00 97.44 119 ASP A CA 1
ATOM 921 C C . ASP A 1 119 ? -10.641 -9.801 6.668 1.00 97.44 119 ASP A C 1
ATOM 923 O O . ASP A 1 119 ? -11.068 -10.715 7.378 1.00 97.44 119 ASP A O 1
ATOM 927 N N . ARG A 1 120 ? -10.499 -8.554 7.136 1.00 95.44 120 ARG A N 1
ATOM 928 C CA . ARG A 1 120 ? -10.854 -8.165 8.508 1.00 95.44 120 ARG A CA 1
ATOM 929 C C . ARG A 1 120 ? -12.349 -8.303 8.772 1.00 95.44 120 ARG A C 1
ATOM 931 O O . ARG A 1 120 ? -12.724 -8.847 9.807 1.00 95.44 120 ARG A O 1
ATOM 938 N N . PHE A 1 121 ? -13.185 -7.860 7.840 1.00 96.12 121 PHE A N 1
ATOM 939 C CA . PHE A 1 121 ? -14.635 -7.968 7.952 1.00 96.12 121 PHE A CA 1
ATOM 940 C C . PHE A 1 121 ? -15.088 -9.428 7.986 1.00 96.12 121 PHE A C 1
ATOM 942 O O . PHE A 1 121 ? -15.814 -9.828 8.893 1.00 96.12 121 PHE A O 1
ATOM 949 N N . ASN A 1 122 ? -14.592 -10.253 7.062 1.00 96.31 122 ASN A N 1
ATOM 950 C CA . ASN A 1 122 ? -14.913 -11.677 7.017 1.00 96.31 122 ASN A CA 1
ATOM 951 C C . ASN A 1 122 ? -14.487 -12.399 8.295 1.00 96.31 122 ASN A C 1
ATOM 953 O O . ASN A 1 122 ? -15.179 -13.311 8.738 1.00 96.31 122 ASN A O 1
ATOM 957 N N . LYS A 1 123 ? -13.373 -11.991 8.910 1.00 95.31 123 LYS A N 1
ATOM 958 C CA . LYS A 1 123 ? -12.961 -12.527 10.207 1.00 95.31 123 LYS A CA 1
ATOM 959 C C . LYS A 1 123 ? -13.999 -12.224 11.292 1.00 95.31 123 LYS A C 1
ATOM 961 O O . LYS A 1 123 ? -14.482 -13.155 11.920 1.00 95.31 123 LYS A O 1
ATOM 966 N N . VAL A 1 124 ? -14.402 -10.960 11.438 1.00 93.62 124 VAL A N 1
ATOM 967 C CA . VAL A 1 124 ? -15.389 -10.539 12.452 1.00 93.62 124 VAL A CA 1
ATOM 968 C C . VAL A 1 124 ? -16.743 -11.215 12.238 1.00 93.62 124 VAL A C 1
ATOM 970 O O . VAL A 1 124 ? -17.337 -11.718 13.182 1.00 93.62 124 VAL A O 1
ATOM 973 N N . VAL A 1 125 ? -17.221 -11.289 10.994 1.00 93.31 125 VAL A N 1
ATOM 974 C CA . VAL A 1 125 ? -18.503 -11.940 10.671 1.00 93.31 125 VAL A CA 1
ATOM 975 C C . VAL A 1 125 ? -18.478 -13.440 10.973 1.00 93.31 125 VAL A C 1
ATOM 977 O O . VAL A 1 125 ? -19.516 -14.028 11.281 1.00 93.31 125 VAL A O 1
ATOM 980 N N . ASN A 1 126 ? -17.305 -14.069 10.891 1.00 94.75 126 ASN A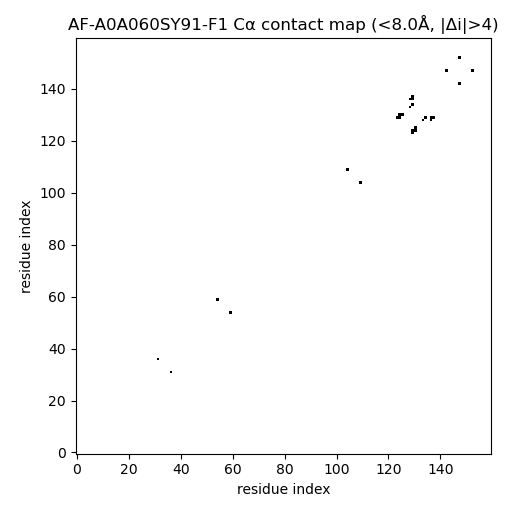 N 1
ATOM 981 C CA . ASN A 1 126 ? -17.147 -15.486 11.187 1.00 94.75 126 ASN A CA 1
ATOM 982 C C . ASN A 1 126 ? -16.931 -15.804 12.667 1.00 94.75 126 ASN A C 1
ATOM 984 O O . ASN A 1 126 ? -17.098 -16.963 13.047 1.00 94.75 126 ASN A O 1
ATOM 988 N N . ASP A 1 127 ? -16.651 -14.808 13.503 1.00 94.38 127 ASP A N 1
ATOM 989 C CA . ASP A 1 127 ? -16.514 -15.008 14.938 1.00 94.38 127 ASP A CA 1
ATOM 990 C C . ASP A 1 127 ? -17.867 -15.396 15.562 1.00 94.38 127 ASP A C 1
ATOM 992 O O . ASP A 1 127 ? -18.885 -14.716 15.405 1.00 94.38 127 ASP A O 1
ATOM 996 N N . SER A 1 128 ? -17.882 -16.508 16.306 1.00 93.75 128 SER A N 1
ATOM 997 C CA . SER A 1 128 ? -19.106 -17.038 16.928 1.00 93.75 128 SER A CA 1
ATOM 998 C C . SER A 1 128 ? -19.755 -16.038 17.886 1.00 93.75 128 SER A C 1
ATOM 1000 O O . SER A 1 128 ? -20.977 -15.971 17.963 1.00 93.75 128 SER A O 1
ATOM 1002 N N . SER A 1 129 ? -18.952 -15.256 18.609 1.00 90.88 129 SER A N 1
ATOM 1003 C CA . SER A 1 129 ? -19.439 -14.243 19.547 1.00 90.88 129 SER A CA 1
ATOM 1004 C C . SER A 1 129 ? -20.185 -13.114 18.831 1.00 90.88 129 SER A C 1
ATOM 1006 O O . SER A 1 129 ? -21.232 -12.672 19.306 1.00 90.88 129 SER A O 1
ATOM 1008 N N . TYR A 1 130 ? -19.675 -12.681 17.674 1.00 94.19 130 TYR A N 1
ATOM 1009 C CA . TYR A 1 130 ? -20.291 -11.639 16.858 1.00 94.19 130 TYR A CA 1
ATOM 1010 C C . TYR A 1 130 ? -21.593 -12.125 16.214 1.00 94.19 130 TYR A C 1
ATOM 1012 O O . TYR A 1 130 ? -22.570 -11.381 16.177 1.00 94.19 130 TYR A O 1
ATOM 1020 N N . ARG A 1 131 ? -21.641 -13.390 15.767 1.00 93.38 131 ARG A N 1
ATOM 1021 C CA . ARG A 1 131 ? -22.864 -14.002 15.220 1.00 93.38 131 ARG A CA 1
ATOM 1022 C C . ARG A 1 131 ? -23.991 -14.111 16.241 1.00 93.38 131 ARG A C 1
ATOM 1024 O O . ARG A 1 131 ? -25.141 -13.908 15.867 1.00 93.38 131 ARG A O 1
ATOM 1031 N N . SER A 1 132 ? -23.671 -14.428 17.495 1.00 94.75 132 SER A N 1
ATOM 1032 C CA . SER A 1 132 ? -24.680 -14.526 18.551 1.00 94.75 132 SER A CA 1
ATOM 1033 C C . SER A 1 132 ? -25.201 -13.149 18.960 1.00 94.75 132 SER A C 1
ATOM 1035 O O . SER A 1 132 ? -26.405 -12.932 18.931 1.00 94.75 132 SER A O 1
ATOM 1037 N N . ASN A 1 133 ? -24.305 -12.215 19.310 1.00 94.81 133 ASN A N 1
ATOM 1038 C CA . ASN A 1 133 ? -24.671 -10.884 19.809 1.00 94.81 133 ASN A CA 1
ATOM 1039 C C . ASN A 1 133 ? -23.756 -9.794 19.208 1.00 94.81 133 ASN A C 1
ATOM 1041 O O . ASN A 1 133 ? -22.746 -9.410 19.816 1.00 94.81 133 ASN A O 1
ATOM 1045 N N . PRO A 1 134 ? -24.092 -9.246 18.025 1.00 93.19 134 PRO A N 1
ATOM 1046 C CA . PRO A 1 134 ? -23.208 -8.328 17.301 1.00 93.19 134 PRO A CA 1
ATOM 1047 C C . PRO A 1 134 ? -23.052 -6.975 18.005 1.00 93.19 134 PRO A C 1
ATOM 1049 O O . PRO A 1 134 ? -21.969 -6.392 18.025 1.00 93.19 134 PRO A O 1
ATOM 1052 N N . PHE A 1 135 ? -24.123 -6.464 18.618 1.00 94.06 135 PHE A N 1
ATOM 1053 C CA . PHE A 1 135 ? -24.090 -5.160 19.281 1.00 94.06 135 PHE A CA 1
ATOM 1054 C C . PHE A 1 135 ? -23.327 -5.193 20.607 1.00 94.06 135 PHE A C 1
ATOM 1056 O O . PHE A 1 135 ? -22.620 -4.237 20.919 1.00 94.06 135 PHE A O 1
ATOM 1063 N N . ASP A 1 136 ? -23.414 -6.283 21.368 1.00 93.50 136 ASP A N 1
ATOM 1064 C CA . ASP A 1 136 ? -22.720 -6.386 22.655 1.00 93.50 136 ASP A CA 1
ATOM 1065 C C . ASP A 1 136 ? -21.226 -6.640 22.476 1.00 93.50 136 ASP A C 1
ATOM 1067 O O . ASP A 1 136 ? -20.408 -6.016 23.152 1.00 93.50 136 ASP A O 1
ATOM 1071 N N . THR A 1 137 ? -20.850 -7.471 21.500 1.00 92.00 137 THR A N 1
ATOM 1072 C CA . THR A 1 137 ? -19.441 -7.643 21.118 1.00 92.00 137 THR A CA 1
ATOM 1073 C C . THR A 1 137 ? -18.829 -6.342 20.608 1.00 92.00 137 THR A C 1
ATOM 1075 O O . THR A 1 137 ? -17.706 -6.009 20.989 1.00 92.00 137 THR A O 1
ATOM 1078 N N . LEU A 1 138 ? -19.573 -5.556 19.823 1.00 90.31 138 LEU A N 1
ATOM 1079 C CA . LEU A 1 138 ? -19.132 -4.235 19.380 1.00 90.31 138 LEU A CA 1
ATOM 1080 C C . LEU A 1 138 ? -18.969 -3.257 20.553 1.00 90.31 138 LEU A C 1
ATOM 1082 O O . LEU A 1 138 ? -17.944 -2.583 20.636 1.00 90.31 138 LEU A O 1
ATOM 1086 N N . LYS A 1 139 ? -19.934 -3.191 21.480 1.00 91.50 139 LYS A N 1
ATOM 1087 C CA . LYS A 1 139 ? -19.835 -2.353 22.690 1.00 91.50 139 LYS A CA 1
ATOM 1088 C C . LYS A 1 139 ? -18.618 -2.731 23.534 1.00 91.50 139 LYS A C 1
ATOM 1090 O O . LYS A 1 139 ? -17.863 -1.847 23.938 1.00 91.50 139 LYS A O 1
ATOM 1095 N N . ALA A 1 140 ? -18.396 -4.028 23.750 1.00 90.19 140 ALA A N 1
ATOM 1096 C CA . ALA A 1 140 ? -17.232 -4.529 24.471 1.00 90.19 140 ALA A CA 1
ATOM 1097 C C . ALA A 1 140 ? -15.929 -4.135 23.758 1.00 90.19 140 ALA A C 1
ATOM 1099 O O . ALA A 1 140 ? -15.037 -3.558 24.381 1.00 90.19 140 ALA A O 1
ATOM 1100 N N . TYR A 1 141 ? -15.846 -4.343 22.442 1.00 89.62 141 TYR A N 1
ATOM 1101 C CA . TYR A 1 141 ? -14.682 -3.963 21.641 1.00 89.62 141 TYR A CA 1
ATOM 1102 C C . TYR A 1 141 ? -14.390 -2.455 21.699 1.00 89.62 141 TYR A C 1
ATOM 1104 O O . TYR A 1 141 ? -13.248 -2.052 21.918 1.00 89.62 141 TYR A O 1
ATOM 1112 N N . ILE A 1 142 ? -15.419 -1.615 21.558 1.00 89.69 142 ILE A N 1
ATOM 1113 C CA . ILE A 1 142 ? -15.306 -0.154 21.657 1.00 89.69 142 ILE A CA 1
ATOM 1114 C C . ILE A 1 142 ? -14.804 0.250 23.045 1.00 89.69 142 ILE A C 1
ATOM 1116 O O . ILE A 1 142 ? -13.884 1.058 23.144 1.00 89.69 142 ILE A O 1
ATOM 1120 N N . SER A 1 143 ? -15.352 -0.348 24.106 1.00 87.44 143 SER A N 1
ATOM 1121 C CA . SER A 1 143 ? -14.939 -0.054 25.482 1.00 87.44 143 SER A CA 1
ATOM 1122 C C . SER A 1 143 ? -13.479 -0.424 25.773 1.00 87.44 143 SER A C 1
ATOM 1124 O O . SER A 1 143 ? -12.830 0.258 26.556 1.00 87.44 143 SER A O 1
ATOM 1126 N N . GLN A 1 144 ? -12.949 -1.460 25.114 1.00 87.38 144 GLN A N 1
ATOM 1127 C CA . GLN A 1 144 ? -11.556 -1.895 25.259 1.00 87.38 144 GLN A CA 1
ATOM 1128 C C . GLN A 1 144 ? -10.565 -1.083 24.418 1.00 87.38 144 GLN A C 1
ATOM 1130 O O . GLN A 1 144 ? -9.396 -0.980 24.781 1.00 87.38 144 GLN A O 1
ATOM 1135 N N . LYS A 1 145 ? -10.988 -0.582 23.250 1.00 84.81 145 LYS A N 1
ATOM 1136 C CA . LYS A 1 145 ? -10.087 0.031 22.258 1.00 84.81 145 LYS A CA 1
ATOM 1137 C C . LYS A 1 145 ? -10.101 1.549 22.250 1.00 84.81 145 LYS A C 1
ATOM 1139 O O . LYS A 1 145 ? -9.127 2.140 21.791 1.00 84.81 145 LYS A O 1
ATOM 1144 N N . ILE A 1 146 ? -11.185 2.170 22.698 1.00 85.62 146 ILE A N 1
ATOM 1145 C CA . ILE A 1 146 ? -11.282 3.623 22.764 1.00 85.62 146 ILE A CA 1
ATOM 1146 C C . ILE A 1 146 ? -10.927 4.049 24.183 1.00 85.62 146 ILE A C 1
ATOM 1148 O O . ILE A 1 146 ? -11.650 3.743 25.128 1.00 85.62 146 ILE A O 1
ATOM 1152 N N . GLU A 1 147 ? -9.819 4.774 24.324 1.00 77.38 147 GLU A N 1
ATOM 1153 C CA . GLU A 1 147 ? -9.485 5.452 25.574 1.00 77.38 147 GLU A CA 1
ATOM 1154 C C . GLU A 1 147 ? -10.634 6.393 25.950 1.00 77.38 147 GLU A C 1
ATOM 1156 O O . GLU A 1 147 ? -11.016 7.288 25.184 1.00 77.38 147 GLU A O 1
ATOM 1161 N N . ARG A 1 148 ? -11.219 6.182 27.132 1.00 73.00 148 ARG A N 1
ATOM 1162 C CA . ARG A 1 148 ? -12.221 7.103 27.659 1.00 73.00 148 ARG A CA 1
ATOM 1163 C C . ARG A 1 148 ? -11.513 8.397 28.024 1.00 73.00 148 ARG A C 1
ATOM 1165 O O . ARG A 1 148 ? -10.657 8.424 28.902 1.00 73.00 148 ARG A O 1
ATOM 1172 N N . LYS A 1 149 ? -11.871 9.486 27.345 1.00 76.25 149 LYS A N 1
ATOM 1173 C CA . LYS A 1 149 ? -11.396 10.809 27.749 1.00 76.25 149 LYS A CA 1
ATOM 1174 C C . LYS A 1 149 ? -11.951 11.131 29.145 1.00 76.25 149 LYS A C 1
ATOM 1176 O O . LYS A 1 149 ? -13.140 10.892 29.380 1.00 76.25 149 LYS A O 1
ATOM 1181 N N . PRO A 1 150 ? -11.151 11.746 30.033 1.00 72.50 150 PRO A N 1
ATOM 1182 C CA . PRO A 1 150 ? -11.548 12.037 31.417 1.00 72.50 150 PRO A CA 1
ATOM 1183 C C . PRO A 1 150 ? -12.756 12.986 31.519 1.00 72.50 150 PRO A C 1
ATOM 1185 O O . PRO A 1 150 ? -13.424 13.061 32.547 1.00 72.50 150 PRO A O 1
ATOM 1188 N N . GLU A 1 151 ? -13.070 13.706 30.442 1.00 72.88 151 GLU A N 1
ATOM 1189 C CA . GLU A 1 151 ? -14.245 14.575 30.321 1.00 72.88 151 GLU A CA 1
ATOM 1190 C C . GLU A 1 151 ? -15.577 13.809 30.408 1.00 72.88 151 GLU A C 1
ATOM 1192 O O . GLU A 1 151 ? -16.574 14.369 30.863 1.00 72.88 151 GLU A O 1
ATOM 1197 N N . PHE A 1 152 ? -15.603 12.530 30.014 1.00 67.06 152 PHE A N 1
ATOM 1198 C CA . PHE A 1 152 ? -16.820 11.711 30.022 1.00 67.06 152 PHE A CA 1
ATOM 1199 C C . PHE A 1 152 ? -17.013 10.915 31.318 1.00 67.06 152 PHE A C 1
ATOM 1201 O O . PHE A 1 152 ? -18.141 10.562 31.639 1.00 67.06 152 PHE A O 1
ATOM 1208 N N . GLU A 1 153 ? -15.963 10.699 32.115 1.00 67.44 153 GLU A N 1
ATOM 1209 C CA . GLU A 1 153 ? -16.067 9.988 33.402 1.00 67.44 153 GLU A CA 1
ATOM 1210 C C . GLU A 1 153 ? -16.812 10.795 34.475 1.00 67.44 153 GLU A C 1
ATOM 1212 O O . GLU A 1 153 ? -17.412 10.235 35.391 1.00 67.44 153 GLU A O 1
ATOM 1217 N N . LYS A 1 154 ? -16.795 12.128 34.363 1.00 65.44 154 LYS A N 1
ATOM 1218 C CA . LYS A 1 154 ? -17.431 13.029 35.334 1.00 65.44 154 LYS A CA 1
ATOM 1219 C C . LYS A 1 154 ? -18.960 13.026 35.252 1.00 65.44 154 LYS A C 1
ATOM 1221 O O . LYS A 1 154 ? -19.604 13.351 36.241 1.00 65.44 154 LYS A O 1
ATOM 1226 N N . LYS A 1 155 ? -19.542 12.669 34.100 1.00 61.12 155 LYS A N 1
ATOM 1227 C CA . LYS A 1 155 ? -21.003 12.673 33.909 1.00 61.12 155 LYS A CA 1
ATOM 1228 C C . LYS A 1 155 ? -21.686 11.467 34.559 1.00 61.12 155 LYS A C 1
ATOM 1230 O O . LYS A 1 155 ? -22.741 11.649 35.153 1.00 61.12 155 LYS A O 1
ATOM 1235 N N . ASP A 1 156 ? -21.054 10.293 34.539 1.00 60.59 156 ASP A N 1
ATOM 1236 C CA . ASP A 1 156 ? -21.611 9.073 35.150 1.00 60.59 156 ASP A CA 1
ATOM 1237 C C . ASP A 1 156 ? -21.634 9.141 36.689 1.00 60.59 156 ASP A C 1
ATOM 1239 O O . ASP A 1 156 ? -22.488 8.536 37.326 1.00 60.59 156 ASP A O 1
ATOM 1243 N N . LYS A 1 157 ? -20.733 9.920 37.305 1.00 60.47 157 LYS A N 1
ATOM 1244 C CA . LYS A 1 157 ? -20.682 10.108 38.768 1.00 60.47 157 LYS A CA 1
ATOM 1245 C C . LYS A 1 157 ? -21.688 11.125 39.318 1.00 60.47 157 LYS A C 1
ATOM 1247 O O . LYS A 1 157 ? -21.808 11.231 40.530 1.00 60.47 157 LYS A O 1
ATOM 1252 N N . MET A 1 158 ? -22.371 11.886 38.461 1.00 58.88 158 MET A N 1
ATOM 1253 C CA . MET A 1 158 ? -23.322 12.935 38.869 1.00 58.88 158 MET A CA 1
ATOM 1254 C C . MET A 1 158 ? -24.793 12.485 38.811 1.00 58.88 158 MET A C 1
ATOM 1256 O O . MET A 1 158 ? -25.680 13.303 39.033 1.00 58.88 158 MET A O 1
ATOM 1260 N N . GLN A 1 159 ? -25.064 11.223 38.456 1.00 54.84 159 GLN A N 1
ATOM 1261 C CA . GLN A 1 159 ? -26.425 10.668 38.348 1.00 54.84 159 GLN A CA 1
ATOM 1262 C C . GLN A 1 159 ? -26.752 9.613 39.422 1.00 54.84 159 GLN A C 1
ATOM 1264 O O . GLN A 1 159 ? -27.721 8.870 39.274 1.00 54.84 159 GLN A O 1
ATOM 1269 N N . LEU A 1 160 ? -25.960 9.560 40.494 1.00 42.28 160 LEU A N 1
ATOM 1270 C CA . LEU A 1 160 ? -26.251 8.851 41.745 1.00 42.28 160 LEU A CA 1
ATOM 1271 C C . LEU A 1 160 ? -26.475 9.887 42.846 1.00 42.28 160 LEU A C 1
ATOM 1273 O O . LEU A 1 160 ? -27.390 9.663 43.664 1.00 42.28 160 LEU A O 1
#

Solvent-accessible surface area (backbone atoms only — not comparable to full-atom values): 10633 Å² total; per-residue (Å²): 138,84,84,87,80,83,82,80,81,82,83,78,83,79,80,90,71,95,71,85,88,71,89,76,76,87,70,81,88,74,75,77,44,74,64,56,56,49,50,54,52,52,49,57,50,52,50,52,48,67,76,43,77,61,74,52,73,67,58,50,52,52,52,52,51,54,50,50,62,64,67,62,57,62,72,71,57,57,71,73,66,54,73,81,86,69,88,72,76,85,71,82,83,77,80,73,84,77,71,70,92,66,70,77,74,51,70,69,55,53,52,51,53,51,51,55,47,50,55,52,48,55,50,50,67,65,32,68,63,36,65,76,40,51,67,60,49,48,50,52,50,47,65,75,71,50,83,77,57,73,81,63,60,59,60,72,72,72,78,120

Radius of gyration: 39.02 Å; Cα contacts (8 Å, |Δi|>4): 14; chains: 1; bounding box: 76×87×106 Å

InterPro domains:
  IPR028160 Ribosome biogenesis protein Slx9-like [PF15341] (31-145)

Sequence (160 aa):
MAPLIRKKKARADKTEAAVPAVPSLPFPSGQVTKKAKREAKSTAFRTRLAENQSISKSAQRRRNRKQKSNLQGNIGDLLLTLPEVEELKQQAFVAKPVRPLNPKASSKSHKKVVSNEIDRFNKVVNDSSYRSNPFDTLKAYISQKIERKPEFEKKDKMQL

Mean predicted aligned error: 22.14 Å